Protein AF-A0A3R9RHV1-F1 (afdb_monomer_lite)

Sequence (77 aa):
MSARSLMDILRKFGELEGLIISDAVTADGERISCIEVKMRMKEGVRLEDLLVLLKMNGFNVESFSRRGLKVKLVIIS

pLDDT: mean 92.52, std 6.79, range [59.22, 98.06]

Structure (mmCIF, N/CA/C/O backbone):
data_AF-A0A3R9RHV1-F1
#
_entry.id   AF-A0A3R9RHV1-F1
#
loop_
_atom_site.group_PDB
_atom_site.id
_atom_site.type_symbol
_atom_site.label_atom_id
_atom_site.label_alt_id
_atom_site.label_comp_id
_atom_site.label_asym_id
_atom_site.label_entity_id
_atom_site.label_seq_id
_atom_site.pdbx_PDB_ins_code
_atom_site.Cartn_x
_atom_site.Cartn_y
_atom_site.Cartn_z
_atom_site.occupancy
_atom_site.B_iso_or_equiv
_atom_site.auth_seq_id
_atom_site.auth_comp_id
_atom_site.auth_asym_id
_atom_site.auth_atom_id
_atom_site.pdbx_PDB_model_num
ATOM 1 N N . MET A 1 1 ? 9.682 -10.992 -0.935 1.00 59.22 1 MET A N 1
ATOM 2 C CA . MET A 1 1 ? 8.553 -10.687 -0.025 1.00 59.22 1 MET A CA 1
ATOM 3 C C . MET A 1 1 ? 7.241 -10.992 -0.733 1.00 59.22 1 MET A C 1
ATOM 5 O O . MET A 1 1 ? 7.177 -10.759 -1.929 1.00 59.22 1 MET A O 1
ATOM 9 N N . SER A 1 2 ? 6.221 -11.537 -0.062 1.00 65.88 2 SER A N 1
ATOM 10 C CA . SER A 1 2 ? 4.955 -11.882 -0.732 1.00 65.88 2 SER A CA 1
ATOM 11 C C . SER A 1 2 ? 3.919 -10.760 -0.611 1.00 65.88 2 SER A C 1
ATOM 13 O O . SER A 1 2 ? 3.817 -10.114 0.432 1.00 65.88 2 SER A O 1
ATOM 15 N N . ALA A 1 3 ? 3.089 -10.576 -1.644 1.00 70.50 3 ALA A N 1
ATOM 16 C CA . ALA A 1 3 ? 1.954 -9.642 -1.639 1.00 70.50 3 ALA A CA 1
ATOM 17 C C . ALA A 1 3 ? 0.998 -9.857 -0.445 1.00 70.50 3 ALA A C 1
ATOM 19 O O . ALA A 1 3 ? 0.325 -8.934 0.011 1.00 70.50 3 ALA A O 1
ATOM 20 N N . ARG A 1 4 ? 0.981 -11.073 0.117 1.00 79.62 4 ARG A N 1
ATOM 21 C CA . ARG A 1 4 ? 0.227 -11.411 1.329 1.00 79.62 4 ARG A CA 1
ATOM 22 C C . ARG A 1 4 ? 0.720 -10.639 2.557 1.00 79.62 4 ARG A C 1
ATOM 24 O O . ARG A 1 4 ? -0.096 -10.104 3.296 1.00 79.62 4 ARG A O 1
ATOM 31 N N . SER A 1 5 ? 2.037 -10.500 2.717 1.00 87.19 5 SER A N 1
ATOM 32 C CA . SER A 1 5 ? 2.633 -9.737 3.821 1.00 87.19 5 SER A CA 1
ATOM 33 C C . SER A 1 5 ? 2.287 -8.245 3.749 1.00 87.19 5 SER A C 1
ATOM 35 O O . SER A 1 5 ? 1.979 -7.645 4.778 1.00 87.19 5 SER A O 1
ATOM 37 N N . LEU A 1 6 ? 2.246 -7.665 2.542 1.00 91.06 6 LEU A N 1
ATOM 38 C CA . LEU A 1 6 ? 1.813 -6.279 2.336 1.00 91.06 6 LEU A CA 1
ATOM 39 C C . LEU A 1 6 ? 0.370 -6.079 2.813 1.00 91.06 6 LEU A C 1
ATOM 41 O O . LEU A 1 6 ? 0.084 -5.188 3.610 1.00 91.06 6 LEU A O 1
ATOM 45 N N . MET A 1 7 ? -0.536 -6.945 2.364 1.00 91.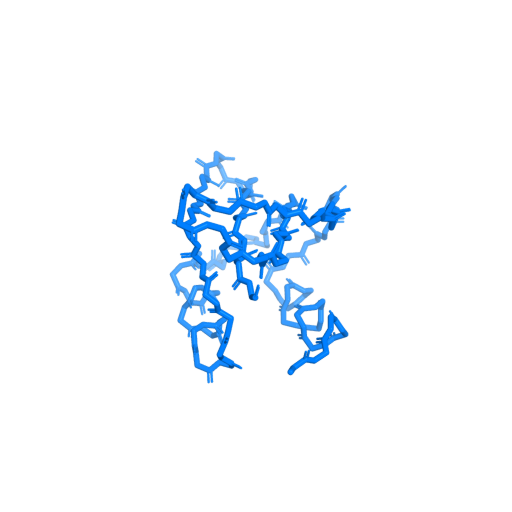88 7 MET A N 1
ATOM 46 C CA . MET A 1 7 ? -1.957 -6.882 2.714 1.00 91.88 7 MET A CA 1
ATOM 47 C C . MET A 1 7 ? -2.194 -7.000 4.222 1.00 91.88 7 MET A C 1
ATOM 49 O O . MET A 1 7 ? -3.019 -6.269 4.777 1.00 91.88 7 MET A O 1
ATOM 53 N N . ASP A 1 8 ? -1.452 -7.884 4.888 1.00 92.88 8 ASP A N 1
ATOM 54 C CA . ASP A 1 8 ? -1.539 -8.078 6.335 1.00 92.88 8 ASP A CA 1
ATOM 55 C C . ASP A 1 8 ? -1.066 -6.843 7.113 1.00 92.88 8 ASP A C 1
ATOM 57 O O . ASP A 1 8 ? -1.630 -6.520 8.161 1.00 92.88 8 ASP A O 1
ATOM 61 N N . ILE A 1 9 ? -0.067 -6.117 6.600 1.00 94.38 9 ILE A N 1
ATOM 62 C CA . ILE A 1 9 ? 0.351 -4.827 7.159 1.00 94.38 9 ILE A CA 1
ATOM 63 C C . ILE A 1 9 ? -0.751 -3.785 6.953 1.00 94.38 9 ILE A C 1
ATOM 65 O O . ILE A 1 9 ? -1.224 -3.209 7.931 1.00 94.38 9 ILE A O 1
ATOM 69 N N . LEU A 1 10 ? -1.205 -3.574 5.714 1.00 95.38 10 LEU A N 1
ATOM 70 C CA . LEU A 1 10 ? -2.169 -2.519 5.367 1.00 95.38 10 LEU A CA 1
ATOM 71 C C . LEU A 1 10 ? -3.467 -2.621 6.187 1.00 95.38 10 LEU A C 1
ATOM 73 O O . LEU A 1 10 ? -3.957 -1.617 6.710 1.00 95.38 10 LEU A O 1
ATOM 77 N N . ARG A 1 11 ? -3.983 -3.841 6.386 1.00 94.81 11 ARG A N 1
ATOM 78 C CA . ARG A 1 11 ? -5.216 -4.102 7.155 1.00 94.81 11 ARG A CA 1
ATOM 79 C C . ARG A 1 11 ? -5.125 -3.734 8.641 1.00 94.81 11 ARG A C 1
ATOM 81 O O . ARG A 1 11 ? -6.149 -3.510 9.291 1.00 94.81 11 ARG A O 1
ATOM 88 N N . LYS A 1 12 ? -3.919 -3.638 9.210 1.00 95.12 12 LYS A N 1
ATOM 89 C CA . LYS A 1 12 ? -3.743 -3.166 10.596 1.00 95.12 12 LYS A CA 1
ATOM 90 C C . LYS A 1 12 ? -4.075 -1.676 10.716 1.00 95.12 12 LYS A C 1
ATOM 92 O O . LY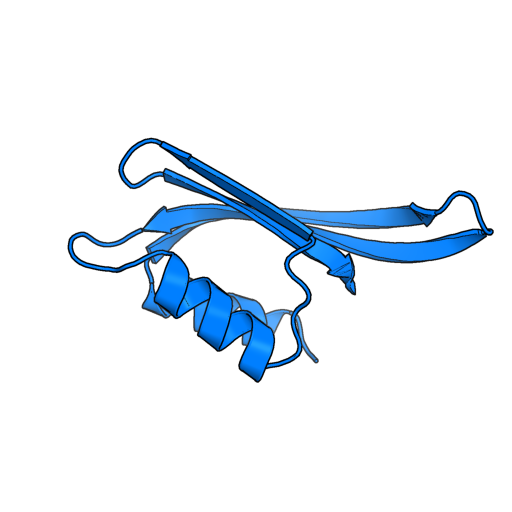S A 1 12 ? -4.696 -1.279 11.704 1.00 95.12 12 LYS A O 1
ATOM 97 N N . PHE A 1 13 ? -3.754 -0.893 9.686 1.00 97.00 13 PHE A N 1
ATOM 98 C CA . PHE A 1 13 ? -3.844 0.572 9.675 1.00 97.00 13 PHE A CA 1
ATOM 99 C C . PHE A 1 13 ? -5.154 1.099 9.085 1.00 97.00 13 PHE A C 1
ATOM 101 O O . PHE A 1 13 ? -5.499 2.260 9.305 1.00 97.00 13 PHE A O 1
ATOM 108 N N . GLY A 1 14 ? -5.901 0.269 8.355 1.00 96.12 14 GLY A N 1
ATOM 109 C CA . GLY A 1 14 ? -7.098 0.715 7.658 1.00 96.12 14 GLY A CA 1
ATOM 110 C C . GLY A 1 14 ? -7.839 -0.372 6.897 1.00 96.12 14 GLY A C 1
ATOM 111 O O . GLY A 1 14 ? -7.520 -1.556 6.981 1.00 96.12 14 GLY A O 1
ATOM 112 N N . GLU A 1 15 ? -8.832 0.071 6.142 1.00 97.06 15 GLU A N 1
ATOM 113 C CA . GLU A 1 15 ? -9.582 -0.728 5.184 1.00 97.06 15 GLU A CA 1
ATOM 114 C C . GLU A 1 15 ? -9.037 -0.483 3.777 1.00 97.06 15 GLU A C 1
ATOM 116 O O . GLU A 1 15 ? -8.836 0.659 3.362 1.00 97.06 15 GLU A O 1
ATOM 121 N N . LEU A 1 16 ? -8.779 -1.558 3.038 1.00 96.19 16 LEU A N 1
ATOM 122 C CA . LEU A 1 16 ? -8.309 -1.472 1.664 1.00 96.19 16 LEU A CA 1
ATOM 123 C C . LEU A 1 16 ? -9.495 -1.195 0.732 1.00 96.19 16 LEU A C 1
ATOM 125 O O . LEU A 1 16 ? -10.385 -2.028 0.610 1.00 96.19 16 LEU A O 1
ATOM 129 N N . GLU A 1 17 ? -9.481 -0.048 0.056 1.00 96.44 17 GLU A N 1
ATOM 130 C CA . GLU A 1 17 ? -10.503 0.338 -0.928 1.00 96.44 17 GLU A CA 1
ATOM 131 C C . GLU A 1 17 ? -10.140 -0.156 -2.343 1.00 96.44 17 GLU A C 1
ATOM 133 O O . GLU A 1 17 ? -11.013 -0.324 -3.190 1.00 96.44 17 GLU A O 1
ATOM 138 N N . GLY A 1 18 ? -8.855 -0.392 -2.623 1.00 94.62 18 GLY A N 1
ATOM 139 C CA . GLY A 1 18 ? -8.408 -0.940 -3.899 1.00 94.62 18 GLY A CA 1
ATOM 140 C C . GLY A 1 18 ? -6.915 -1.237 -3.933 1.00 94.62 18 GLY A C 1
ATOM 141 O O . GLY A 1 18 ? -6.127 -0.614 -3.220 1.00 94.62 18 GLY A O 1
ATOM 142 N N . LEU A 1 19 ? -6.538 -2.186 -4.783 1.00 94.12 19 LEU A N 1
ATOM 143 C CA . LEU A 1 19 ? -5.153 -2.560 -5.034 1.00 94.12 19 LEU A CA 1
ATOM 144 C C . LEU A 1 19 ? -4.985 -2.879 -6.518 1.00 94.12 19 LEU A C 1
ATOM 146 O O . LEU A 1 19 ? -5.766 -3.651 -7.073 1.00 94.12 19 LEU A O 1
ATOM 150 N N . ILE A 1 20 ? -3.988 -2.266 -7.147 1.00 93.94 20 ILE A N 1
ATOM 151 C CA . ILE A 1 20 ? -3.624 -2.498 -8.546 1.00 93.94 20 ILE A CA 1
ATOM 152 C C . ILE A 1 20 ? -2.171 -2.955 -8.556 1.00 93.94 20 ILE A C 1
ATOM 154 O O . ILE A 1 20 ? -1.332 -2.331 -7.912 1.00 93.94 20 ILE A O 1
ATOM 158 N N . ILE A 1 21 ? -1.895 -4.051 -9.258 1.00 92.81 21 ILE A N 1
ATOM 159 C CA . ILE A 1 21 ? -0.541 -4.554 -9.498 1.00 92.81 21 ILE A CA 1
ATOM 160 C C . ILE A 1 21 ? -0.287 -4.416 -10.991 1.00 92.81 21 ILE A C 1
ATOM 162 O O . ILE A 1 21 ? -1.099 -4.872 -11.797 1.00 92.81 21 ILE A O 1
ATOM 166 N N . SER A 1 22 ? 0.818 -3.779 -11.346 1.00 92.62 22 SER A N 1
ATOM 167 C CA . SER A 1 22 ? 1.228 -3.574 -12.729 1.00 92.62 22 SER A CA 1
ATOM 168 C C . SER A 1 22 ? 2.737 -3.662 -12.840 1.00 92.62 22 SER A C 1
ATOM 170 O O . SER A 1 22 ? 3.442 -3.123 -11.991 1.00 92.62 22 SER A O 1
ATOM 172 N N . ASP A 1 23 ? 3.227 -4.248 -13.921 1.00 92.81 23 ASP A N 1
ATOM 173 C CA . ASP A 1 23 ? 4.643 -4.190 -14.255 1.00 92.81 23 ASP A CA 1
ATOM 174 C C . ASP A 1 23 ? 4.935 -2.909 -15.042 1.00 92.81 23 ASP A C 1
ATOM 176 O O . ASP A 1 23 ? 4.161 -2.509 -15.917 1.00 92.81 23 ASP A O 1
ATOM 180 N N . ALA A 1 24 ? 6.061 -2.269 -14.746 1.00 86.75 24 ALA A N 1
ATOM 181 C CA . ALA A 1 24 ? 6.572 -1.136 -15.500 1.00 86.75 24 ALA A CA 1
ATOM 182 C C . ALA A 1 24 ? 8.009 -1.406 -15.950 1.00 86.75 24 ALA A C 1
ATOM 184 O O . ALA A 1 24 ? 8.740 -2.182 -15.335 1.00 86.75 24 ALA A O 1
ATOM 185 N N . VAL A 1 25 ? 8.400 -0.756 -17.045 1.00 89.06 25 VAL A N 1
ATOM 186 C CA . VAL A 1 25 ? 9.785 -0.733 -17.512 1.00 89.06 25 VAL A CA 1
ATOM 187 C C . VAL A 1 25 ? 10.308 0.675 -17.283 1.00 89.06 25 VAL A C 1
ATOM 189 O O . VAL A 1 25 ? 9.723 1.642 -17.778 1.00 89.06 25 VAL A O 1
ATOM 192 N N . THR A 1 26 ? 11.363 0.795 -16.493 1.00 84.19 26 THR A N 1
ATOM 193 C CA . THR A 1 26 ? 12.044 2.065 -16.234 1.00 84.19 26 THR A CA 1
ATOM 194 C C . THR A 1 26 ? 12.829 2.517 -17.469 1.00 84.19 26 THR A C 1
ATOM 196 O O . THR A 1 26 ? 13.015 1.774 -18.435 1.00 84.19 26 THR A O 1
ATOM 199 N N . ALA A 1 27 ? 13.288 3.771 -17.471 1.00 85.38 27 ALA A N 1
ATOM 200 C CA . ALA A 1 27 ? 13.985 4.353 -18.622 1.00 85.38 27 ALA A CA 1
ATOM 201 C C . ALA A 1 27 ? 15.329 3.665 -18.944 1.00 85.38 27 ALA A C 1
ATOM 203 O O . ALA A 1 27 ? 15.770 3.692 -20.089 1.00 85.38 27 ALA A O 1
ATOM 204 N N . ASP A 1 28 ? 15.958 3.042 -17.950 1.00 89.69 28 ASP A N 1
ATOM 205 C CA . ASP A 1 28 ? 17.172 2.224 -18.057 1.00 89.69 28 ASP A CA 1
ATOM 206 C C . ASP A 1 28 ? 16.891 0.751 -18.412 1.00 89.69 28 ASP A C 1
ATOM 208 O O . ASP A 1 28 ? 17.824 -0.033 -18.581 1.00 89.69 28 ASP A O 1
ATOM 212 N N . GLY A 1 29 ? 15.621 0.379 -18.613 1.00 89.56 29 GLY A N 1
ATOM 213 C CA . GLY A 1 29 ? 15.214 -0.948 -19.073 1.00 89.56 29 GLY A CA 1
ATOM 214 C C . GLY A 1 29 ? 14.985 -1.972 -17.961 1.00 89.56 29 GLY A C 1
ATOM 215 O O . GLY A 1 29 ? 14.721 -3.139 -18.270 1.00 89.56 29 GLY A O 1
ATOM 216 N N . GLU A 1 30 ? 15.051 -1.572 -16.690 1.00 89.25 30 GLU A N 1
ATOM 217 C CA . GLU A 1 30 ? 14.711 -2.455 -15.575 1.00 89.25 30 GLU A CA 1
ATOM 218 C C . GLU A 1 30 ? 13.200 -2.708 -15.520 1.00 89.25 30 GLU A C 1
ATOM 220 O O . GLU A 1 30 ? 12.370 -1.829 -15.758 1.00 89.25 30 GLU A O 1
ATOM 225 N N . ARG A 1 31 ? 12.823 -3.952 -15.214 1.00 88.31 31 ARG A N 1
ATOM 226 C CA . ARG A 1 31 ? 11.429 -4.304 -14.942 1.00 88.31 31 ARG A CA 1
ATOM 227 C C . ARG A 1 31 ? 11.175 -4.155 -13.456 1.00 88.31 31 ARG A C 1
ATOM 229 O O . ARG A 1 31 ? 11.817 -4.842 -12.666 1.00 88.31 31 ARG A O 1
ATOM 236 N N . ILE A 1 32 ? 10.206 -3.321 -13.113 1.00 89.88 32 ILE A N 1
ATOM 237 C CA . ILE A 1 32 ? 9.760 -3.111 -11.739 1.00 89.88 32 ILE A CA 1
ATOM 238 C C . ILE A 1 32 ? 8.296 -3.520 -11.598 1.00 89.88 32 ILE A C 1
ATOM 240 O O . ILE A 1 32 ? 7.480 -3.293 -12.494 1.00 89.88 32 ILE A O 1
ATOM 244 N N . SER A 1 33 ? 7.955 -4.099 -10.453 1.00 90.12 33 SER A N 1
ATOM 245 C CA . SER A 1 33 ? 6.576 -4.368 -10.064 1.00 90.12 33 SER A CA 1
ATOM 246 C C . SER A 1 33 ? 6.055 -3.175 -9.273 1.00 90.12 33 SER A C 1
ATOM 248 O O . SER A 1 33 ? 6.551 -2.862 -8.192 1.00 90.12 33 SER A O 1
ATOM 250 N N . CYS A 1 34 ? 5.015 -2.527 -9.781 1.00 92.19 34 CYS A N 1
ATOM 251 C CA . CYS A 1 34 ? 4.362 -1.398 -9.140 1.00 92.19 34 CYS A CA 1
ATOM 252 C C . CYS A 1 34 ? 3.038 -1.841 -8.507 1.00 92.19 34 CYS A C 1
ATOM 25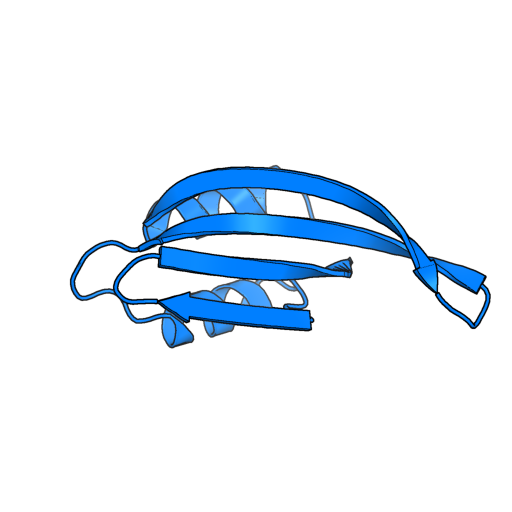4 O O . CYS A 1 34 ? 2.202 -2.485 -9.146 1.00 92.19 34 CYS A O 1
ATOM 256 N N . ILE A 1 35 ? 2.843 -1.495 -7.238 1.00 94.12 35 ILE A N 1
ATOM 257 C CA . ILE A 1 35 ? 1.631 -1.778 -6.475 1.00 94.12 35 ILE A CA 1
ATOM 258 C C . ILE A 1 35 ? 1.029 -0.451 -6.027 1.00 94.12 35 ILE A C 1
ATOM 260 O O . ILE A 1 35 ? 1.552 0.224 -5.136 1.00 94.12 35 ILE A O 1
ATOM 264 N N . GLU A 1 36 ? -0.107 -0.094 -6.614 1.00 95.62 36 GLU A N 1
ATOM 265 C CA . GLU A 1 36 ? -0.906 1.037 -6.162 1.00 95.62 36 GLU A CA 1
ATOM 266 C C . GLU A 1 36 ? -1.928 0.577 -5.128 1.00 95.62 36 GLU A C 1
ATOM 268 O O . GLU A 1 36 ? -2.755 -0.302 -5.375 1.00 95.62 36 GLU A O 1
ATOM 273 N N . VAL A 1 37 ? -1.912 1.224 -3.970 1.00 96.56 37 VAL A N 1
ATOM 274 C CA . VAL A 1 37 ? -2.815 0.948 -2.855 1.00 96.56 37 VAL A CA 1
ATOM 275 C C . VAL A 1 37 ? -3.720 2.148 -2.658 1.00 96.56 37 VAL A C 1
ATOM 277 O O . VAL A 1 37 ? -3.245 3.271 -2.506 1.00 96.56 37 VAL A O 1
ATOM 280 N N . LYS A 1 38 ? -5.029 1.916 -2.593 1.00 97.75 38 LYS A N 1
ATOM 281 C CA . LYS A 1 38 ? -6.013 2.880 -2.094 1.00 97.75 38 LYS A CA 1
ATOM 282 C C . LYS A 1 38 ? -6.608 2.317 -0.818 1.00 97.75 38 LYS A C 1
ATOM 284 O O . LYS A 1 38 ? -7.121 1.200 -0.810 1.00 97.75 38 LYS A O 1
ATOM 289 N N . MET A 1 39 ? -6.546 3.078 0.263 1.00 97.44 39 MET A N 1
ATOM 290 C CA . MET A 1 39 ? -7.077 2.643 1.547 1.00 97.44 39 MET A CA 1
ATOM 291 C C . MET A 1 39 ? -7.666 3.800 2.340 1.00 97.44 39 MET A C 1
ATO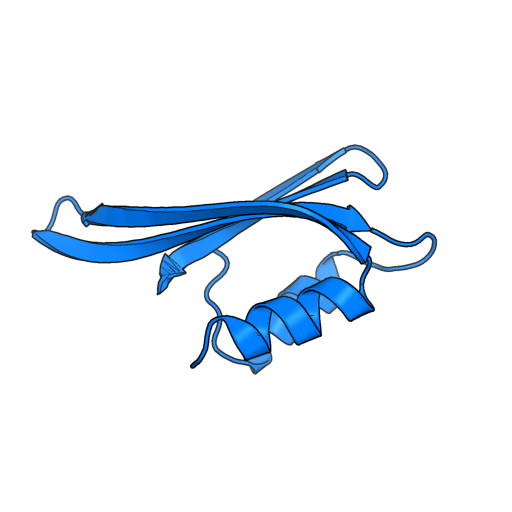M 293 O O . MET A 1 39 ? -7.308 4.966 2.160 1.00 97.44 39 MET A O 1
ATOM 297 N N . ARG A 1 40 ? -8.546 3.454 3.269 1.00 97.88 40 ARG A N 1
ATOM 298 C CA . ARG A 1 40 ? -9.053 4.341 4.304 1.00 97.88 40 ARG A CA 1
ATOM 299 C C . ARG A 1 40 ? -8.397 3.980 5.625 1.00 97.88 40 ARG A C 1
ATOM 301 O O . ARG A 1 40 ? -8.597 2.887 6.142 1.00 97.88 40 ARG A O 1
ATOM 308 N N . MET A 1 41 ? -7.618 4.897 6.177 1.00 97.56 41 MET A N 1
ATOM 309 C CA . MET A 1 41 ? -7.003 4.735 7.488 1.00 97.56 41 MET A CA 1
ATOM 310 C C . MET A 1 41 ? -8.050 4.761 8.603 1.00 97.56 41 MET A C 1
ATOM 312 O O . MET A 1 41 ? -9.043 5.487 8.517 1.00 97.56 41 MET A O 1
ATOM 316 N N . LYS A 1 42 ? -7.795 3.999 9.669 1.00 97.19 42 LYS A N 1
ATOM 317 C CA . LYS A 1 42 ? -8.542 4.106 10.928 1.00 97.19 42 LYS A CA 1
ATOM 318 C C . LYS A 1 42 ? -8.276 5.465 11.578 1.00 97.19 42 LYS A C 1
ATOM 320 O O . LYS A 1 42 ? -7.193 6.035 11.436 1.00 97.19 42 LYS A O 1
ATOM 325 N N . GLU A 1 43 ? -9.254 5.969 12.319 1.00 95.06 43 GLU A N 1
ATOM 326 C CA . GLU A 1 43 ? -9.075 7.180 13.119 1.00 95.06 43 GLU A CA 1
ATOM 327 C C . GLU A 1 43 ? -7.971 6.993 14.171 1.00 95.06 43 GLU A C 1
ATOM 329 O O . GLU A 1 43 ? -7.765 5.897 14.690 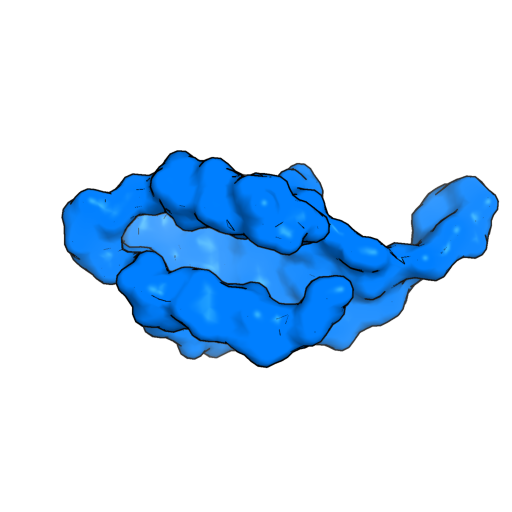1.00 95.06 43 GLU A O 1
ATOM 334 N N . GLY A 1 44 ? -7.214 8.060 14.443 1.00 93.56 44 GLY A N 1
ATOM 335 C CA . GLY A 1 44 ? -6.087 8.044 15.385 1.00 93.56 44 GLY A CA 1
ATOM 336 C C . GLY A 1 44 ? -4.807 7.373 14.870 1.00 93.56 44 GLY A C 1
ATOM 337 O O . GLY A 1 44 ? -3.751 7.545 15.476 1.00 93.56 44 GLY A O 1
ATOM 338 N N . VAL A 1 45 ? -4.853 6.663 13.740 1.00 94.69 45 VAL A N 1
ATOM 339 C CA . VAL A 1 45 ? -3.666 6.039 13.143 1.00 94.69 45 VAL A CA 1
ATOM 340 C C . VAL A 1 45 ? -2.877 7.059 12.320 1.00 94.69 45 VAL A C 1
ATOM 342 O O . VAL A 1 45 ? -3.433 7.809 11.511 1.00 94.69 45 VAL A O 1
ATOM 345 N N . ARG A 1 46 ? -1.554 7.075 12.511 1.00 95.38 46 ARG A N 1
ATOM 346 C CA . ARG A 1 46 ? -0.631 7.948 11.777 1.00 95.38 46 ARG A CA 1
ATOM 347 C C . ARG A 1 46 ? -0.123 7.249 10.521 1.00 95.38 46 ARG A C 1
ATOM 349 O O . ARG A 1 46 ? 0.188 6.059 10.545 1.00 95.38 46 ARG A O 1
ATOM 356 N N . LEU A 1 47 ? -0.051 7.986 9.414 1.00 95.88 47 LEU A N 1
ATOM 357 C CA . LEU A 1 47 ? 0.437 7.450 8.139 1.00 95.88 47 LEU A CA 1
ATOM 358 C C . LEU A 1 47 ? 1.930 7.125 8.233 1.00 95.88 47 LEU A C 1
ATOM 360 O O . LEU A 1 47 ? 2.398 6.139 7.680 1.00 95.88 47 LEU A O 1
ATOM 364 N N . GLU A 1 48 ? 2.657 7.926 8.994 1.00 96.50 48 GLU A N 1
ATOM 365 C CA . GLU A 1 48 ? 4.082 7.804 9.255 1.00 96.50 48 GLU A CA 1
ATOM 366 C C . GLU A 1 48 ? 4.420 6.434 9.860 1.00 96.50 48 GLU A C 1
ATOM 368 O O . GLU A 1 48 ? 5.366 5.786 9.419 1.00 96.50 48 GLU A O 1
ATOM 373 N N . ASP A 1 49 ? 3.596 5.942 10.791 1.00 96.75 49 ASP A N 1
ATOM 374 C CA . ASP A 1 49 ? 3.778 4.624 11.410 1.00 96.75 49 ASP A CA 1
ATOM 375 C C . ASP A 1 49 ? 3.613 3.490 10.380 1.00 96.75 49 ASP A C 1
ATOM 377 O O . ASP A 1 49 ? 4.350 2.501 10.413 1.00 96.75 49 ASP A O 1
ATOM 381 N N . LEU A 1 50 ? 2.686 3.646 9.424 1.00 96.31 50 LEU A N 1
ATOM 382 C CA . LEU A 1 50 ? 2.519 2.703 8.314 1.00 96.31 50 LEU A CA 1
ATOM 383 C C . LEU A 1 50 ? 3.747 2.712 7.398 1.00 96.31 50 LEU A C 1
ATOM 385 O O . LEU A 1 50 ? 4.254 1.648 7.052 1.00 96.31 50 LEU A O 1
ATOM 389 N N . LEU A 1 51 ? 4.235 3.895 7.017 1.00 96.56 51 LEU A N 1
ATOM 390 C CA . LEU A 1 51 ? 5.397 4.040 6.135 1.00 96.56 51 LEU A CA 1
ATOM 391 C C . LEU A 1 51 ? 6.661 3.436 6.760 1.00 96.56 51 LEU A C 1
ATOM 393 O O . LEU A 1 51 ? 7.398 2.716 6.084 1.00 96.56 51 LEU A O 1
ATOM 397 N N . VAL A 1 52 ? 6.884 3.673 8.057 1.00 96.00 52 VAL A N 1
ATOM 398 C CA . VAL A 1 52 ? 7.989 3.058 8.807 1.00 96.00 52 VAL A CA 1
ATOM 399 C C . VAL A 1 52 ? 7.862 1.540 8.791 1.00 96.00 52 VAL A C 1
ATOM 401 O O . VAL A 1 52 ? 8.834 0.855 8.472 1.00 96.00 52 VAL A O 1
ATOM 404 N N . LEU A 1 53 ? 6.673 0.998 9.072 1.00 94.94 53 LEU A N 1
ATOM 405 C CA . LEU A 1 53 ? 6.481 -0.448 9.097 1.00 94.94 53 LEU A CA 1
ATOM 406 C C . LEU A 1 53 ? 6.659 -1.084 7.711 1.00 94.94 53 LEU A C 1
ATOM 408 O O . LEU A 1 53 ? 7.274 -2.145 7.612 1.00 94.94 53 LEU A O 1
ATOM 412 N N . LEU A 1 54 ? 6.173 -0.443 6.646 1.00 94.88 54 LEU A N 1
ATOM 413 C CA . LEU A 1 54 ? 6.395 -0.887 5.266 1.00 94.88 54 LEU A CA 1
ATOM 414 C C . LEU A 1 54 ? 7.894 -0.941 4.944 1.00 94.88 54 LEU A C 1
ATOM 416 O O . LEU A 1 54 ? 8.382 -1.982 4.501 1.00 94.88 54 LEU A O 1
ATOM 420 N N . LYS A 1 55 ? 8.639 0.120 5.274 1.00 93.31 55 LYS A N 1
ATOM 421 C CA . LYS A 1 55 ? 10.093 0.181 5.077 1.00 93.31 55 LYS A CA 1
ATOM 422 C C . LYS A 1 55 ? 10.840 -0.884 5.883 1.00 93.31 55 LYS A C 1
ATOM 424 O O . LYS A 1 55 ? 11.713 -1.549 5.339 1.00 93.31 55 LYS A O 1
ATOM 429 N N . MET A 1 56 ? 10.482 -1.086 7.154 1.00 93.19 56 MET A N 1
ATOM 430 C CA . MET A 1 56 ? 11.076 -2.128 8.009 1.00 93.19 56 MET A CA 1
ATOM 431 C C . MET A 1 56 ? 10.837 -3.542 7.478 1.00 93.19 56 MET A C 1
ATOM 433 O O . MET A 1 56 ? 11.620 -4.444 7.759 1.00 93.19 56 MET A O 1
ATOM 437 N N . ASN A 1 57 ? 9.760 -3.738 6.719 1.00 91.88 57 ASN A N 1
ATOM 438 C CA . ASN A 1 57 ? 9.471 -5.003 6.061 1.00 91.88 57 ASN A CA 1
ATOM 439 C C . ASN A 1 57 ? 10.127 -5.109 4.675 1.00 91.88 57 ASN A C 1
ATOM 441 O O . ASN A 1 57 ? 10.114 -6.183 4.100 1.00 91.88 57 ASN A O 1
ATOM 445 N N . GLY A 1 58 ? 10.762 -4.056 4.155 1.00 90.94 58 GLY A N 1
ATOM 446 C CA . GLY A 1 58 ? 11.434 -4.077 2.853 1.00 90.94 58 GLY A CA 1
ATOM 447 C C . GLY A 1 58 ? 10.538 -3.690 1.675 1.00 90.94 58 GLY A C 1
ATOM 448 O O . GLY A 1 58 ? 10.901 -3.945 0.532 1.00 90.94 58 GLY A O 1
ATOM 449 N N . PHE A 1 59 ? 9.382 -3.070 1.928 1.00 92.38 59 PHE A N 1
ATOM 450 C CA . PHE A 1 59 ? 8.588 -2.433 0.878 1.00 92.38 59 PHE A CA 1
ATOM 451 C C . PHE A 1 59 ? 9.119 -1.024 0.611 1.00 92.38 59 PHE A C 1
ATOM 453 O O . PHE A 1 59 ? 9.220 -0.215 1.539 1.00 92.38 59 PHE A O 1
ATOM 460 N N . ASN A 1 60 ? 9.420 -0.717 -0.651 1.00 92.75 60 ASN A N 1
ATOM 461 C CA . ASN A 1 60 ? 9.826 0.623 -1.051 1.00 92.75 60 ASN A CA 1
ATOM 462 C C . ASN A 1 60 ? 8.599 1.446 -1.460 1.00 92.75 60 ASN A C 1
ATOM 464 O O . ASN A 1 60 ? 7.987 1.185 -2.493 1.00 92.75 60 ASN A O 1
ATOM 468 N N . VAL A 1 61 ? 8.215 2.419 -0.631 1.00 95.50 61 VAL A N 1
ATOM 469 C CA . VAL A 1 61 ? 7.122 3.347 -0.948 1.00 95.50 61 VAL A CA 1
ATOM 470 C C . VAL A 1 61 ? 7.694 4.497 -1.769 1.00 95.50 61 VAL A C 1
ATOM 472 O O . VAL A 1 61 ? 8.369 5.364 -1.222 1.00 95.50 61 VAL A O 1
ATOM 475 N N . GLU A 1 62 ? 7.393 4.508 -3.062 1.00 94.50 62 GLU A N 1
ATOM 476 C CA . GLU A 1 62 ? 7.866 5.525 -4.005 1.00 94.50 62 GLU A CA 1
ATOM 477 C C . GLU A 1 62 ? 7.128 6.853 -3.812 1.00 94.50 62 GLU A C 1
ATOM 479 O O . GLU A 1 62 ? 7.714 7.933 -3.811 1.00 94.50 62 GLU A O 1
ATOM 484 N N . SER A 1 63 ? 5.810 6.791 -3.611 1.00 95.50 63 SER A N 1
ATOM 485 C CA . SER A 1 63 ? 5.009 7.983 -3.347 1.00 95.50 63 SER A CA 1
ATOM 486 C C . SER A 1 63 ? 3.777 7.671 -2.512 1.00 95.50 63 SER A C 1
ATOM 488 O O . SER A 1 63 ? 3.288 6.540 -2.454 1.00 95.50 63 SER A O 1
ATOM 490 N N . PHE A 1 64 ? 3.249 8.699 -1.853 1.00 97.00 64 PHE A N 1
ATOM 491 C CA . PHE A 1 64 ? 1.972 8.617 -1.168 1.00 97.00 64 PHE A CA 1
ATOM 492 C C . PHE A 1 64 ? 1.229 9.948 -1.211 1.00 97.00 64 PHE A C 1
ATOM 494 O O . PHE A 1 64 ? 1.815 11.020 -1.341 1.00 97.00 64 PHE A O 1
ATOM 501 N N . SER A 1 65 ? -0.090 9.883 -1.062 1.00 97.12 65 SER A N 1
ATOM 502 C CA . SER A 1 65 ? -0.934 11.059 -0.860 1.00 97.12 65 SER A CA 1
ATOM 503 C C . SER A 1 65 ? -2.000 10.772 0.186 1.00 97.12 65 SER A C 1
ATOM 505 O O . SER A 1 65 ? -2.472 9.641 0.322 1.00 97.12 65 SER A O 1
ATOM 507 N N . ARG A 1 66 ? -2.392 11.810 0.929 1.00 95.62 66 ARG A N 1
ATOM 508 C CA . ARG A 1 66 ? -3.404 11.726 1.983 1.00 95.62 66 ARG A CA 1
ATOM 509 C C . ARG A 1 66 ? -4.431 12.839 1.828 1.00 95.62 66 ARG A C 1
ATOM 511 O O . ARG A 1 66 ? -4.077 14.000 1.650 1.00 95.62 66 ARG A O 1
ATOM 518 N N . ARG A 1 67 ? -5.711 12.488 1.954 1.00 95.69 67 ARG A N 1
ATOM 519 C CA . ARG A 1 67 ? -6.833 13.432 2.043 1.00 95.69 67 ARG A CA 1
ATOM 520 C C . ARG A 1 67 ? -7.793 12.966 3.134 1.00 95.69 67 ARG A C 1
ATOM 522 O O . ARG A 1 67 ? -8.579 12.040 2.930 1.00 95.69 67 ARG A O 1
ATOM 529 N N . GLY A 1 68 ? -7.713 13.597 4.304 1.00 95.31 68 GLY A N 1
ATOM 530 C CA . GLY A 1 68 ? -8.407 13.126 5.505 1.00 95.31 68 GLY A CA 1
ATOM 531 C C . GLY A 1 68 ? -7.913 11.733 5.905 1.00 95.31 68 GLY A C 1
ATOM 532 O O . GLY A 1 68 ? -6.717 11.535 6.126 1.00 95.31 68 GLY A O 1
ATOM 533 N N . LEU A 1 69 ? -8.829 10.764 5.962 1.00 96.75 69 LEU A N 1
ATOM 534 C CA . LEU A 1 69 ? -8.511 9.354 6.222 1.00 96.75 69 LEU A CA 1
ATOM 535 C C . LEU A 1 69 ? -8.158 8.564 4.955 1.00 96.75 69 LEU A C 1
ATOM 53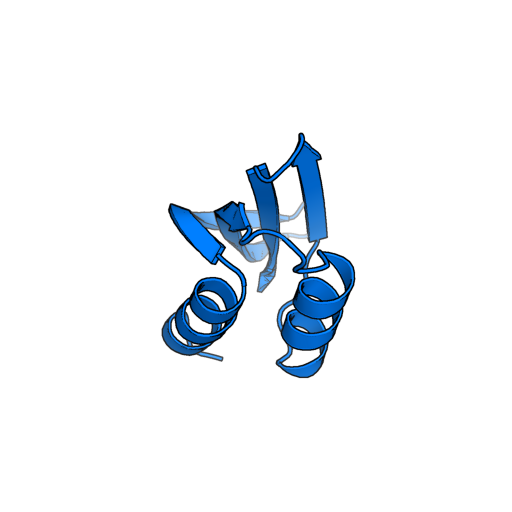7 O O . LEU A 1 69 ? -7.674 7.443 5.057 1.00 96.75 69 LEU A O 1
ATOM 541 N N . LYS A 1 70 ? -8.394 9.113 3.758 1.00 97.69 70 LYS A N 1
ATOM 542 C CA . LYS A 1 70 ? -8.061 8.417 2.512 1.00 97.69 70 LYS A CA 1
ATOM 543 C C . LYS A 1 70 ? -6.579 8.552 2.217 1.00 97.69 70 LYS A C 1
ATOM 545 O O . LYS A 1 70 ? -6.049 9.664 2.224 1.00 97.69 70 LYS A O 1
ATOM 550 N N . VAL A 1 71 ? -5.947 7.431 1.906 1.00 97.94 71 VAL A N 1
ATOM 551 C CA . VAL A 1 71 ? -4.536 7.343 1.548 1.00 97.94 71 VAL A CA 1
ATOM 552 C C . VAL A 1 71 ? -4.391 6.588 0.239 1.00 97.94 71 VAL A C 1
ATOM 554 O O . VAL A 1 71 ? -5.052 5.572 0.011 1.00 97.94 71 VAL A O 1
ATOM 557 N N . LYS A 1 72 ? -3.511 7.102 -0.619 1.00 98.06 72 LYS A N 1
ATOM 558 C CA . LYS A 1 72 ? -2.969 6.358 -1.750 1.00 98.06 72 LYS A CA 1
ATOM 559 C C . LYS A 1 72 ? -1.479 6.141 -1.540 1.00 98.06 72 LYS A C 1
ATOM 561 O O . LYS A 1 72 ? -0.804 7.095 -1.158 1.00 98.06 72 LYS A O 1
ATOM 566 N N . LEU A 1 73 ? -0.992 4.936 -1.805 1.00 97.38 73 LEU A N 1
ATOM 567 C CA . LEU A 1 73 ? 0.430 4.587 -1.789 1.00 97.38 73 LEU A CA 1
ATOM 568 C C . LEU A 1 73 ? 0.812 4.006 -3.148 1.00 97.38 73 LEU A C 1
ATOM 570 O O . LEU A 1 73 ? 0.011 3.295 -3.752 1.00 97.38 73 LEU A O 1
ATOM 574 N N . VAL A 1 74 ? 2.038 4.266 -3.578 1.00 95.88 74 VAL A N 1
ATOM 575 C CA . VAL A 1 74 ? 2.689 3.586 -4.696 1.00 95.88 74 VAL A CA 1
ATOM 576 C C . VAL A 1 74 ? 3.909 2.877 -4.133 1.00 95.88 74 VAL A C 1
ATOM 578 O O . VAL A 1 74 ? 4.764 3.514 -3.519 1.00 95.88 74 VAL A O 1
ATOM 581 N N . ILE A 1 75 ? 3.953 1.560 -4.289 1.00 94.31 75 ILE A N 1
ATOM 582 C CA . ILE A 1 75 ? 5.022 0.699 -3.783 1.00 94.31 75 ILE A CA 1
ATOM 583 C C . ILE A 1 75 ? 5.700 0.049 -4.981 1.00 94.31 75 ILE A C 1
ATOM 585 O O . ILE A 1 75 ? 5.009 -0.527 -5.816 1.00 94.31 75 ILE A O 1
ATOM 589 N N . ILE A 1 76 ? 7.026 0.120 -5.049 1.00 90.19 76 ILE A N 1
ATOM 590 C CA . ILE A 1 76 ? 7.814 -0.522 -6.105 1.00 90.19 76 ILE A CA 1
ATOM 591 C C . ILE A 1 76 ? 8.640 -1.675 -5.530 1.00 90.19 76 ILE A C 1
ATOM 593 O O . ILE A 1 76 ? 9.116 -1.604 -4.391 1.00 90.19 76 ILE A O 1
ATOM 597 N N . SER A 1 77 ? 8.763 -2.755 -6.299 1.00 78.56 77 SER A N 1
ATOM 598 C CA . SER A 1 77 ? 9.568 -3.939 -5.984 1.00 78.56 77 SER A CA 1
ATOM 599 C C . SER A 1 77 ? 10.220 -4.528 -7.226 1.00 78.56 77 SER A C 1
ATOM 601 O O . SER A 1 77 ? 9.794 -4.189 -8.351 1.00 78.56 77 SER A O 1
#

Radius of gyration: 12.49 Å; chains: 1; bounding box: 28×25×34 Å

Organism: NCBI:txid498846

Secondary structure (DSSP, 8-state):
--HHHHHHHHHHHEEEEEEEEEEEE-TTS-EEEEEEEEEEEPTT--HHHHHHHHHHTT-EEEEEEEETTEEEEEEE-

Foldseek 3Di:
DDPVVVVVLQVVFFAWPDKDWDWDQDPVGDIKIKIKTKTFGDPPGDVVVSCVVCVVVPWAFPDKDDDPRIIITITID